Protein AF-A0A947G8L1-F1 (afdb_monomer_lite)

Sequence (163 aa):
TAQVGQDGSIDALGDPPAVKPEGLGLRFDLTDAAMRAVDMDPYDSRKRALLDATRGQRLGMAASARSRRLRQSLAVARRNLARLWASRKLSARRRRELIFQLWDECAESGSTEVLATSRSVRATIESFVRRRLPQDSPLGYTPDELDRLNRGRSSEARFSPYR

Foldseek 3Di:
DWDQDPVRDTDPCPPDPPPDDPDDPPPPPPVCVVCVVVPHHPCVVVVVVVCVVCVVVVVVVVVVVLVVVLVVLLVVLVVVLVVLVPDPPDDLVRSVLVLLVQLLPQDPDDDPSSNVSNVVSNLSSLVVLCVPANCPDPSHQDPVNQVVSQVVGPDPDRDDSHD

Radius of gyration: 27.77 Å; chains: 1; bounding box: 49×37×77 Å

Secondary structure (DSSP, 8-state):
---B-TTS-BTT---PPP---SS-S--S-HHHHHHHHTT--TTHHHHHHHHHHTHHHHHHHHHHHHHHHHHHHHHHHHHHHHHHHH-TTS-HHHHHHHHHHHHHTS--SS-HHHHHHHHHHHHHHHHHHHHHS-TTSTTSPPHHHHHHHHHT-SSSS---TT-

Structure (mmCIF, N/CA/C/O backbone):
data_AF-A0A947G8L1-F1
#
_entry.id   AF-A0A947G8L1-F1
#
loop_
_atom_site.group_PDB
_atom_site.id
_atom_site.type_symbol
_atom_site.label_atom_id
_atom_site.label_alt_id
_atom_site.label_comp_id
_atom_site.label_asym_id
_atom_site.label_entity_id
_atom_site.label_seq_id
_atom_site.pdbx_PDB_ins_code
_atom_site.Cartn_x
_atom_site.Cartn_y
_atom_site.Cartn_z
_atom_site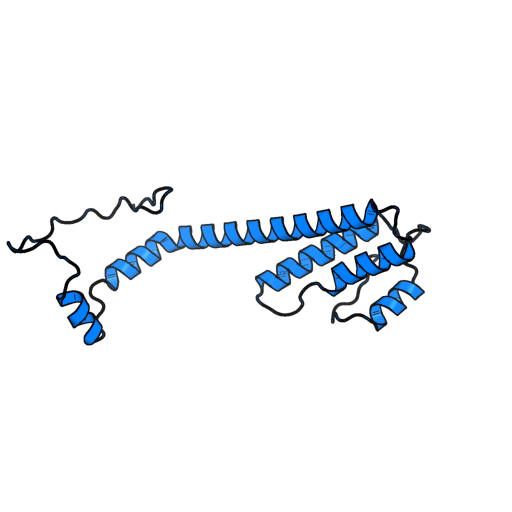.occupancy
_atom_site.B_iso_or_equiv
_atom_site.auth_seq_id
_atom_site.auth_comp_id
_atom_site.auth_asym_id
_atom_site.auth_atom_id
_atom_site.pdbx_PDB_model_num
ATOM 1 N N . THR A 1 1 ? 32.591 7.516 -26.162 1.00 47.00 1 THR A N 1
ATOM 2 C CA . THR A 1 1 ? 31.588 7.168 -25.128 1.00 47.00 1 THR A CA 1
ATOM 3 C C . THR A 1 1 ? 30.481 8.196 -25.208 1.00 47.00 1 THR A C 1
ATOM 5 O O . THR A 1 1 ? 30.784 9.3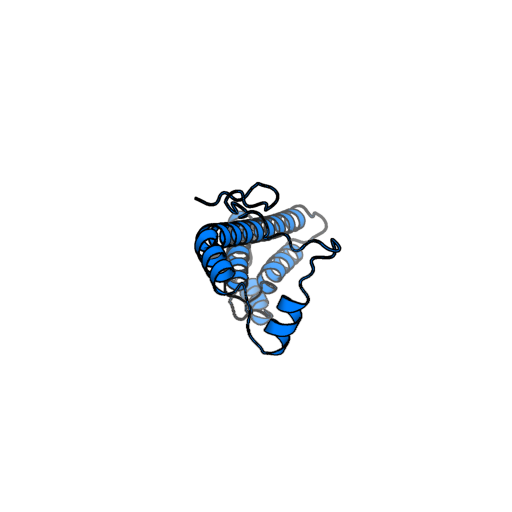71 -25.076 1.00 47.00 1 THR A O 1
ATOM 8 N N . ALA A 1 2 ? 29.243 7.800 -25.517 1.00 49.91 2 ALA A N 1
ATOM 9 C CA . ALA A 1 2 ? 28.127 8.738 -25.651 1.00 49.91 2 ALA A CA 1
ATOM 10 C C . ALA A 1 2 ? 27.628 9.196 -24.278 1.00 49.91 2 ALA A C 1
ATOM 12 O O . ALA A 1 2 ? 27.231 8.360 -23.467 1.00 49.91 2 ALA A O 1
ATOM 13 N N . GLN A 1 3 ? 27.682 10.501 -24.012 1.00 49.53 3 GLN A N 1
ATOM 14 C CA . GLN A 1 3 ? 27.074 11.110 -22.831 1.00 49.53 3 GLN A CA 1
ATOM 15 C C . GLN A 1 3 ? 25.710 11.674 -23.216 1.00 49.53 3 GLN A C 1
ATOM 17 O O . GLN A 1 3 ? 25.561 12.221 -24.306 1.00 49.53 3 GLN A O 1
ATOM 22 N N . VAL A 1 4 ? 24.719 11.473 -22.346 1.00 60.03 4 VAL A N 1
ATOM 23 C CA . VAL A 1 4 ? 23.370 12.019 -22.516 1.00 60.03 4 VAL A CA 1
ATOM 24 C C . VAL A 1 4 ? 23.227 13.186 -21.544 1.00 60.03 4 VAL A C 1
ATOM 26 O O . VAL A 1 4 ? 23.353 12.982 -20.333 1.00 60.03 4 VAL A O 1
ATOM 29 N N . GLY A 1 5 ? 23.002 14.385 -22.073 1.00 60.41 5 GLY A N 1
ATOM 30 C CA . GLY A 1 5 ? 22.759 15.610 -21.327 1.00 60.41 5 GLY A CA 1
ATOM 31 C C . GLY A 1 5 ? 21.485 15.534 -20.486 1.00 60.41 5 GLY A C 1
ATOM 32 O O . GLY A 1 5 ? 20.610 14.687 -20.680 1.00 60.41 5 GLY A O 1
ATOM 33 N N . GLN A 1 6 ? 21.373 16.435 -19.513 1.00 45.62 6 GLN A N 1
ATOM 34 C CA . GLN A 1 6 ? 20.259 16.473 -18.556 1.00 45.62 6 GLN A CA 1
ATOM 35 C C . GLN A 1 6 ? 18.894 16.764 -19.219 1.00 45.62 6 GLN A C 1
ATOM 37 O O . GLN A 1 6 ? 17.848 16.472 -18.640 1.00 45.62 6 GLN A O 1
ATOM 42 N N . ASP A 1 7 ? 18.925 17.310 -20.434 1.00 48.78 7 ASP A N 1
ATOM 43 C CA . ASP A 1 7 ? 17.810 17.632 -21.327 1.00 48.78 7 ASP A CA 1
ATOM 44 C C . ASP A 1 7 ? 17.506 16.529 -22.363 1.00 48.78 7 ASP A C 1
ATOM 46 O O . ASP A 1 7 ? 16.541 16.638 -23.118 1.00 48.78 7 ASP A O 1
ATOM 50 N N . GLY A 1 8 ? 18.298 15.452 -22.388 1.00 49.47 8 GLY A N 1
ATOM 51 C CA . GLY A 1 8 ? 18.172 14.353 -23.346 1.00 49.47 8 GLY A CA 1
ATOM 52 C C . GLY A 1 8 ? 19.006 14.497 -24.624 1.00 49.47 8 GLY A C 1
ATOM 53 O O . GLY A 1 8 ? 18.900 13.629 -25.491 1.00 49.47 8 GLY A O 1
ATOM 54 N N . SER A 1 9 ? 19.840 15.535 -24.751 1.00 48.12 9 SER A N 1
ATOM 55 C CA . SER A 1 9 ? 20.829 15.661 -25.837 1.00 48.12 9 SER A CA 1
ATOM 56 C C . SER A 1 9 ? 21.919 14.577 -25.738 1.00 48.12 9 SER A C 1
ATOM 58 O O . SER A 1 9 ? 22.158 14.055 -24.655 1.00 48.12 9 SER A O 1
ATOM 60 N N . ILE A 1 10 ? 22.556 14.168 -26.847 1.00 55.06 10 ILE A N 1
ATOM 61 C CA . ILE A 1 10 ? 23.601 13.119 -26.844 1.00 55.06 10 ILE A CA 1
ATOM 62 C C . ILE A 1 10 ? 24.856 13.608 -27.579 1.00 55.06 10 ILE A C 1
ATOM 64 O O . ILE A 1 10 ? 24.837 13.749 -28.799 1.00 55.06 10 ILE A O 1
ATOM 68 N N . ASP A 1 11 ? 25.967 13.772 -26.856 1.00 51.12 11 ASP A N 1
ATOM 69 C CA . ASP A 1 11 ? 27.182 14.464 -27.338 1.00 51.12 11 ASP A CA 1
ATOM 70 C C . ASP A 1 11 ? 28.094 13.638 -28.270 1.00 51.12 11 ASP A C 1
ATOM 72 O O . ASP A 1 11 ? 29.104 14.135 -28.760 1.00 51.12 11 ASP A O 1
ATOM 76 N N . ALA A 1 12 ? 27.787 12.361 -28.532 1.00 50.47 12 ALA A N 1
ATOM 77 C CA . ALA A 1 12 ? 28.643 11.491 -29.359 1.00 50.47 12 ALA A CA 1
ATOM 78 C C . ALA A 1 12 ? 28.163 11.282 -30.799 1.00 50.47 12 ALA A C 1
ATOM 80 O O . ALA A 1 12 ? 28.734 10.454 -31.514 1.00 50.47 12 ALA A O 1
ATOM 81 N N . LEU A 1 13 ? 27.154 12.024 -31.251 1.00 49.72 13 LEU A N 1
ATOM 82 C CA . LEU A 1 13 ? 26.897 12.162 -32.681 1.00 49.72 13 LEU A CA 1
ATOM 83 C C . LEU A 1 13 ? 27.885 13.196 -33.224 1.00 49.72 13 LEU A C 1
ATOM 85 O O . LEU A 1 13 ? 27.550 14.355 -33.432 1.00 49.72 13 LEU A O 1
ATOM 89 N N . GLY A 1 14 ? 29.136 12.770 -33.412 1.00 44.91 14 GLY A N 1
ATOM 90 C CA . GLY A 1 14 ? 30.033 13.452 -34.333 1.00 44.91 14 GLY A CA 1
ATOM 91 C C . GLY A 1 14 ? 29.396 13.358 -35.711 1.00 44.91 14 GLY A C 1
ATOM 92 O O . GLY A 1 14 ? 29.556 12.344 -36.385 1.00 44.91 14 GLY A O 1
ATOM 93 N N . ASP A 1 15 ? 28.599 14.364 -36.061 1.00 47.69 15 ASP A N 1
ATOM 94 C CA . ASP A 1 15 ? 27.961 14.484 -37.362 1.00 47.69 15 ASP A CA 1
ATOM 95 C C . ASP A 1 15 ? 29.085 14.529 -38.406 1.00 47.69 15 ASP A C 1
ATOM 97 O O . ASP A 1 15 ? 29.856 15.496 -38.429 1.00 47.69 15 ASP A O 1
ATOM 101 N N . PRO A 1 16 ? 29.256 13.507 -39.267 1.00 48.78 16 PRO A N 1
ATOM 102 C CA . PRO A 1 16 ? 30.054 13.723 -40.458 1.00 48.78 16 PRO A CA 1
ATOM 103 C C . PRO A 1 16 ? 29.392 14.870 -41.233 1.00 48.78 16 PRO A C 1
ATOM 105 O O . PRO A 1 16 ? 28.157 14.930 -41.281 1.00 48.78 16 PRO A O 1
ATOM 108 N N . PRO A 1 17 ? 30.171 15.797 -41.825 1.00 40.31 17 PRO A N 1
ATOM 109 C CA . PRO A 1 17 ? 29.590 16.895 -42.573 1.00 40.31 17 PRO A CA 1
ATOM 110 C C . PRO A 1 17 ? 28.646 16.301 -43.609 1.00 40.31 17 PRO A C 1
ATOM 112 O O . PRO A 1 17 ? 29.028 15.424 -44.386 1.00 40.31 17 PRO A O 1
ATOM 115 N N . ALA A 1 18 ? 27.396 16.753 -43.572 1.00 43.44 18 ALA A N 1
ATOM 116 C CA . ALA A 1 18 ? 26.421 16.414 -44.584 1.00 43.44 18 ALA A CA 1
ATOM 117 C C . ALA A 1 18 ? 27.072 16.604 -45.956 1.00 43.44 18 ALA A C 1
ATOM 119 O O . ALA A 1 18 ? 27.523 17.710 -46.260 1.00 43.44 18 ALA A O 1
ATOM 120 N N . VAL A 1 19 ? 27.136 15.545 -46.770 1.00 47.12 19 VAL A N 1
ATOM 121 C CA . VAL A 1 19 ? 27.403 15.707 -48.200 1.00 47.12 19 VAL A CA 1
ATOM 122 C C . VAL A 1 19 ? 26.355 16.706 -48.675 1.00 47.12 19 VAL A C 1
ATOM 124 O O . VAL A 1 19 ? 25.160 16.454 -48.522 1.00 47.12 19 VAL A O 1
ATOM 127 N N . LYS A 1 20 ? 26.805 17.893 -49.089 1.00 40.09 20 LYS A N 1
ATOM 128 C CA . LYS A 1 20 ? 25.944 19.001 -49.499 1.00 40.09 20 LYS A CA 1
ATOM 129 C C . LYS A 1 20 ? 25.682 18.851 -50.998 1.00 40.09 20 LYS A C 1
ATOM 131 O O . LYS A 1 20 ? 26.545 19.261 -51.771 1.00 40.09 20 LYS A O 1
ATOM 136 N N . PRO A 1 21 ? 24.550 18.288 -51.452 1.00 42.34 21 PRO A N 1
ATOM 137 C CA . PRO A 1 21 ? 24.055 18.660 -52.760 1.00 42.34 21 PRO A CA 1
ATOM 138 C C . PRO A 1 21 ? 23.548 20.100 -52.643 1.00 42.34 21 PRO A C 1
ATOM 140 O O . PRO A 1 21 ? 22.791 20.445 -51.733 1.00 42.34 21 PRO A O 1
ATOM 143 N N . GLU A 1 22 ? 24.043 20.970 -53.510 1.00 40.88 22 GLU A N 1
ATOM 144 C CA . GLU A 1 22 ? 23.588 22.350 -53.593 1.00 40.88 22 GLU A CA 1
ATOM 145 C C . GLU A 1 22 ? 22.101 22.372 -53.979 1.00 40.88 22 GLU A C 1
ATOM 147 O O . GLU A 1 22 ? 21.733 21.965 -55.077 1.00 40.88 22 GLU A O 1
ATOM 152 N N . GLY A 1 23 ? 21.233 22.823 -53.066 1.00 41.28 23 GLY A N 1
ATOM 153 C CA . GLY A 1 23 ? 19.819 23.069 -53.361 1.00 41.28 23 GLY A CA 1
ATOM 154 C C . GLY A 1 23 ? 18.860 22.778 -52.204 1.00 41.28 23 GLY A C 1
ATOM 155 O O . GLY A 1 23 ? 18.725 21.642 -51.773 1.00 41.28 23 GLY A O 1
ATOM 156 N N . LEU A 1 24 ? 18.164 23.830 -51.755 1.00 41.12 24 LEU A N 1
ATOM 157 C CA . LEU A 1 24 ? 16.977 23.860 -50.880 1.00 41.12 24 LEU A CA 1
ATOM 158 C C . LEU A 1 24 ? 17.042 23.113 -49.525 1.00 41.12 24 LEU A C 1
ATOM 160 O O . LEU A 1 24 ? 16.882 21.901 -49.410 1.00 41.12 24 LEU A O 1
ATOM 164 N N . GLY A 1 25 ? 17.153 23.898 -48.448 1.00 44.06 25 GLY A N 1
ATOM 165 C CA . GLY A 1 25 ? 17.135 23.461 -47.048 1.00 44.06 25 GLY A CA 1
ATOM 166 C C . GLY A 1 25 ? 15.767 23.016 -46.516 1.00 44.06 25 GLY A C 1
ATOM 167 O O . GLY A 1 25 ? 15.236 23.638 -45.603 1.00 44.06 25 GLY A O 1
ATOM 168 N N . LEU A 1 26 ? 15.230 21.909 -47.034 1.00 46.25 26 LEU A N 1
ATOM 169 C CA . LEU A 1 26 ? 14.076 21.192 -46.473 1.00 46.25 26 LEU A CA 1
ATOM 170 C C . LEU A 1 26 ? 14.412 19.693 -46.346 1.00 46.25 26 LEU A C 1
ATOM 172 O O . LEU A 1 26 ? 13.864 18.848 -47.043 1.00 46.25 26 LEU A O 1
ATOM 176 N N . ARG A 1 27 ? 15.369 19.350 -45.473 1.00 48.78 27 ARG A N 1
ATOM 177 C CA . ARG A 1 27 ? 15.846 17.968 -45.253 1.00 48.78 27 ARG A CA 1
ATOM 178 C C . ARG A 1 27 ? 14.958 17.196 -44.266 1.00 48.78 27 ARG A C 1
ATOM 180 O O . ARG A 1 27 ? 15.408 16.814 -43.193 1.00 48.78 27 ARG A O 1
ATOM 187 N N . PHE A 1 28 ? 13.705 16.947 -44.632 1.00 48.09 28 PHE A N 1
ATOM 188 C CA . PHE A 1 28 ? 13.073 15.676 -44.271 1.00 48.09 28 PHE A CA 1
ATOM 189 C C . PHE A 1 28 ? 13.192 14.811 -45.525 1.00 48.09 28 PHE A C 1
ATOM 191 O O . PHE A 1 28 ? 12.509 15.057 -46.513 1.00 48.09 28 PHE A O 1
ATOM 198 N N . ASP A 1 29 ? 14.176 13.912 -45.530 1.00 59.59 29 ASP A N 1
ATOM 199 C CA . ASP A 1 29 ? 14.698 13.267 -46.736 1.00 59.59 29 ASP A CA 1
ATOM 200 C C . ASP A 1 29 ? 13.597 12.461 -47.454 1.00 59.59 29 ASP A C 1
ATOM 202 O O . ASP A 1 29 ? 13.098 11.460 -46.936 1.00 59.59 29 ASP A O 1
ATOM 206 N N . LEU A 1 30 ? 13.196 12.891 -48.655 1.00 55.38 30 LEU A N 1
ATOM 207 C CA . LEU A 1 30 ? 12.260 12.155 -49.521 1.00 55.38 30 LEU A CA 1
ATOM 208 C C . LEU A 1 30 ? 12.762 10.724 -49.789 1.00 55.38 30 LEU A C 1
ATOM 210 O O . LEU A 1 30 ? 11.966 9.800 -49.953 1.00 55.38 30 LEU A O 1
ATOM 214 N N . THR A 1 31 ? 14.082 10.537 -49.747 1.00 59.12 31 THR A N 1
ATOM 215 C CA . THR A 1 31 ? 14.769 9.246 -49.820 1.00 59.12 31 THR A CA 1
ATOM 216 C C . THR A 1 31 ? 14.414 8.339 -48.637 1.00 59.12 31 THR A C 1
ATOM 218 O O . THR A 1 31 ? 14.129 7.160 -48.831 1.00 59.12 31 THR A O 1
ATOM 221 N N . ASP A 1 32 ? 14.353 8.878 -47.415 1.00 60.72 32 ASP A N 1
ATOM 222 C CA . ASP A 1 32 ? 13.970 8.118 -46.216 1.00 60.72 32 ASP A CA 1
ATOM 223 C C . ASP A 1 32 ? 12.501 7.697 -46.265 1.00 60.72 32 ASP A C 1
ATOM 225 O O . ASP A 1 32 ? 12.145 6.604 -45.823 1.00 60.72 32 ASP A O 1
ATOM 229 N N . ALA A 1 33 ? 11.634 8.561 -46.799 1.00 61.06 33 ALA A N 1
ATOM 230 C CA . ALA A 1 33 ? 10.230 8.233 -47.017 1.00 61.06 33 ALA A CA 1
ATOM 231 C C . ALA A 1 33 ? 10.071 7.115 -48.063 1.00 61.06 33 ALA A C 1
ATOM 233 O O . ALA A 1 33 ? 9.300 6.184 -47.839 1.00 61.06 33 ALA A O 1
ATOM 234 N N . ALA A 1 34 ? 10.842 7.162 -49.154 1.00 63.59 34 ALA A N 1
ATOM 235 C CA . ALA A 1 34 ? 10.851 6.127 -50.185 1.00 63.59 34 ALA A CA 1
ATOM 236 C C . ALA A 1 34 ? 11.400 4.784 -49.672 1.00 63.59 34 ALA A C 1
ATOM 238 O O . ALA A 1 34 ? 10.796 3.749 -49.934 1.00 63.59 34 ALA A O 1
ATOM 239 N N . MET A 1 35 ? 12.488 4.788 -48.892 1.00 67.75 35 MET A N 1
ATOM 240 C CA . MET A 1 35 ? 13.056 3.570 -48.294 1.00 67.75 35 MET A CA 1
ATOM 241 C C . MET A 1 35 ? 12.099 2.926 -47.283 1.00 67.75 35 MET A C 1
ATOM 243 O O . MET A 1 35 ? 11.876 1.718 -47.344 1.00 67.75 35 MET A O 1
ATOM 247 N N . ARG A 1 36 ? 11.439 3.719 -46.424 1.00 66.44 36 ARG A N 1
ATOM 248 C CA . ARG A 1 36 ? 10.412 3.190 -45.507 1.00 66.44 36 ARG A CA 1
ATOM 249 C C . ARG A 1 36 ? 9.178 2.660 -46.237 1.00 66.44 36 ARG A C 1
ATOM 251 O O . ARG A 1 36 ? 8.576 1.703 -45.766 1.00 66.44 36 ARG A O 1
ATOM 258 N N . ALA A 1 37 ? 8.805 3.247 -47.376 1.00 70.50 37 ALA A N 1
ATOM 259 C CA . ALA A 1 37 ? 7.690 2.765 -48.195 1.00 70.50 37 ALA A CA 1
ATOM 260 C C . ALA A 1 37 ? 7.953 1.384 -48.828 1.00 70.50 37 ALA A C 1
ATOM 262 O O . ALA A 1 37 ? 7.002 0.696 -49.192 1.00 70.50 37 ALA A O 1
ATOM 263 N N . VAL A 1 38 ? 9.220 0.964 -48.914 1.00 76.25 38 VAL A N 1
ATOM 264 C CA . VAL A 1 38 ? 9.644 -0.389 -49.320 1.00 76.25 38 VAL A CA 1
ATOM 265 C C . VAL A 1 38 ? 10.205 -1.209 -48.145 1.00 76.25 38 VAL A C 1
ATOM 267 O O . VAL A 1 38 ? 10.983 -2.136 -48.351 1.00 76.25 38 VAL A O 1
ATOM 270 N N . ASP A 1 39 ? 9.806 -0.860 -46.916 1.00 67.50 39 ASP A N 1
ATOM 271 C CA . ASP A 1 39 ? 10.134 -1.540 -45.649 1.00 67.50 39 ASP A CA 1
ATOM 272 C C . ASP A 1 39 ? 11.638 -1.617 -45.300 1.00 67.50 39 ASP A C 1
ATOM 274 O O . ASP A 1 39 ? 12.092 -2.487 -44.559 1.00 67.50 39 ASP A O 1
ATOM 278 N N . MET A 1 40 ? 12.439 -0.675 -45.808 1.00 65.62 40 MET A N 1
ATOM 279 C CA . MET A 1 40 ? 13.851 -0.510 -45.452 1.00 65.62 40 MET A CA 1
ATOM 280 C C . MET A 1 40 ? 14.029 0.698 -44.519 1.00 65.62 40 MET A C 1
ATOM 282 O O . MET A 1 40 ? 13.776 1.837 -44.911 1.00 65.62 40 MET A O 1
ATOM 286 N N . ASP A 1 41 ? 14.483 0.475 -43.276 1.00 70.69 41 ASP A N 1
ATOM 287 C CA . ASP A 1 41 ? 14.876 1.560 -42.359 1.00 70.69 41 ASP A CA 1
ATOM 288 C C . ASP A 1 41 ? 16.370 1.908 -42.558 1.00 70.69 41 ASP A C 1
ATOM 290 O O . ASP A 1 41 ? 17.248 1.143 -42.145 1.00 70.69 41 ASP A O 1
ATOM 294 N N . PRO A 1 42 ? 16.699 3.065 -43.164 1.00 63.94 42 PRO A N 1
ATOM 295 C CA . PRO A 1 42 ? 18.081 3.455 -43.454 1.00 63.94 42 PRO A CA 1
ATOM 296 C C . PRO A 1 42 ? 18.942 3.703 -42.205 1.00 63.94 42 PRO A C 1
ATOM 298 O O . PRO A 1 42 ? 20.171 3.716 -42.298 1.00 63.94 42 PRO A O 1
ATOM 301 N N . TYR A 1 43 ? 18.336 3.875 -41.023 1.00 71.56 43 TYR A N 1
ATOM 302 C CA . TYR A 1 43 ? 19.054 4.129 -39.767 1.00 71.56 43 TYR A CA 1
ATOM 303 C C . TYR A 1 43 ? 19.041 2.947 -38.804 1.00 71.56 43 TYR A C 1
ATOM 305 O O . TYR A 1 43 ? 19.485 3.086 -37.662 1.00 71.56 43 TYR A O 1
ATOM 313 N N . ASP A 1 44 ? 18.557 1.787 -39.236 1.00 73.56 44 ASP A N 1
ATOM 314 C CA . ASP A 1 44 ? 18.284 0.645 -38.367 1.00 73.56 44 ASP A CA 1
ATOM 315 C C . ASP A 1 44 ? 19.518 0.211 -37.548 1.00 73.56 44 ASP A C 1
ATOM 317 O O . ASP A 1 44 ? 19.451 0.025 -36.332 1.00 73.56 44 ASP A O 1
ATOM 321 N N . SER A 1 45 ? 20.701 0.169 -38.171 1.00 76.06 45 SER A N 1
ATOM 322 C CA . SER A 1 45 ? 21.963 -0.166 -37.490 1.00 76.06 45 SER A CA 1
ATOM 323 C C . SER A 1 45 ? 22.387 0.881 -36.451 1.00 76.06 45 SER A C 1
ATOM 325 O O . SER A 1 45 ? 22.743 0.529 -35.325 1.00 76.06 45 SER A O 1
ATOM 327 N N . ARG A 1 46 ? 22.300 2.175 -36.788 1.00 76.00 46 ARG A N 1
ATOM 328 C CA . ARG A 1 46 ? 22.644 3.286 -35.881 1.00 76.00 46 ARG A CA 1
ATOM 329 C C . ARG A 1 46 ? 21.667 3.373 -34.712 1.00 76.00 46 ARG A C 1
ATOM 331 O O . ARG A 1 46 ? 22.083 3.572 -33.573 1.00 76.00 46 ARG A O 1
ATOM 338 N N . LYS A 1 47 ? 20.377 3.164 -34.976 1.00 80.25 47 LYS A N 1
ATOM 339 C CA . LYS A 1 47 ? 19.319 3.130 -33.964 1.00 80.25 47 LYS A CA 1
ATOM 340 C C . LYS A 1 47 ? 19.510 1.958 -33.005 1.00 80.25 47 LYS A C 1
ATOM 342 O O . LYS A 1 47 ? 19.424 2.161 -31.797 1.00 80.25 47 LYS A O 1
ATOM 347 N N . ARG A 1 48 ? 19.828 0.760 -33.509 1.00 79.88 48 ARG A N 1
ATOM 348 C CA . ARG A 1 48 ? 20.172 -0.397 -32.663 1.00 79.88 48 ARG A CA 1
ATOM 349 C C . ARG A 1 48 ? 21.400 -0.123 -31.799 1.00 79.88 48 ARG A C 1
ATOM 351 O O . ARG A 1 48 ? 21.312 -0.275 -30.585 1.00 79.88 48 ARG A O 1
ATOM 358 N N . ALA A 1 49 ? 22.487 0.377 -32.389 1.00 83.62 49 ALA A N 1
ATOM 359 C CA . ALA A 1 49 ? 23.701 0.721 -31.647 1.00 83.62 49 ALA A CA 1
ATOM 360 C C . ALA A 1 49 ? 23.429 1.750 -30.535 1.00 83.62 49 ALA A C 1
ATOM 362 O O . ALA A 1 49 ? 23.913 1.600 -29.414 1.00 83.62 49 ALA A O 1
ATOM 363 N N . LEU A 1 50 ? 22.593 2.758 -30.807 1.00 84.44 50 LEU A N 1
ATOM 364 C CA . LEU A 1 50 ? 22.171 3.740 -29.809 1.00 84.44 50 LEU A CA 1
ATOM 365 C C . LEU A 1 50 ? 21.301 3.118 -28.706 1.00 84.44 50 LEU A C 1
ATOM 367 O O . LEU A 1 50 ? 21.486 3.417 -27.522 1.00 84.44 50 LEU A O 1
ATOM 371 N N . LEU A 1 51 ? 20.348 2.255 -29.067 1.00 86.75 51 LEU A N 1
ATOM 372 C CA . LEU A 1 51 ? 19.486 1.566 -28.107 1.00 86.75 51 LEU A CA 1
ATOM 373 C C . LEU A 1 51 ? 20.278 0.623 -27.201 1.00 86.75 51 LEU A C 1
ATOM 375 O O . LEU A 1 51 ? 19.954 0.544 -26.011 1.00 86.75 51 LEU A O 1
ATOM 379 N N . ASP A 1 52 ? 21.303 -0.041 -27.723 1.00 90.06 52 ASP A N 1
ATOM 380 C CA . ASP A 1 52 ? 22.204 -0.879 -26.937 1.00 90.06 52 ASP A CA 1
ATOM 381 C C . ASP A 1 52 ? 23.106 -0.031 -26.039 1.00 90.06 52 ASP A C 1
ATOM 383 O O . ASP A 1 52 ? 23.153 -0.266 -24.829 1.00 90.06 52 ASP A O 1
ATOM 387 N N . ALA A 1 53 ? 23.713 1.032 -26.576 1.00 90.81 53 ALA A N 1
ATOM 388 C CA . ALA A 1 53 ? 24.558 1.950 -25.810 1.00 90.81 53 ALA A CA 1
ATOM 389 C C . ALA A 1 53 ? 23.812 2.606 -24.633 1.00 90.81 53 ALA A C 1
ATOM 391 O O . ALA A 1 53 ? 24.369 2.771 -23.549 1.00 90.81 53 ALA A O 1
ATOM 392 N N . THR A 1 54 ? 22.528 2.936 -24.810 1.00 90.88 54 THR A N 1
ATOM 393 C CA . THR A 1 54 ? 21.703 3.586 -23.771 1.00 90.88 54 THR A CA 1
ATOM 394 C C . THR A 1 54 ? 20.881 2.598 -22.931 1.00 90.88 54 THR A C 1
ATOM 396 O O . THR A 1 54 ? 20.129 3.010 -22.043 1.00 90.88 54 THR A O 1
ATOM 399 N N . ARG A 1 55 ? 21.014 1.280 -23.155 1.00 88.75 55 ARG A N 1
ATOM 400 C CA . ARG A 1 55 ? 20.227 0.248 -22.455 1.00 88.75 55 ARG A CA 1
ATOM 401 C C . ARG A 1 55 ? 20.342 0.358 -20.936 1.00 88.75 55 ARG A C 1
ATOM 403 O O . ARG A 1 55 ? 19.323 0.348 -20.247 1.00 88.75 55 ARG A O 1
ATOM 410 N N . GLY A 1 56 ? 21.562 0.506 -20.417 1.00 90.94 56 GLY A N 1
ATOM 411 C CA . GLY A 1 56 ? 21.814 0.632 -18.978 1.00 90.94 56 GLY A CA 1
ATOM 412 C C . GLY A 1 56 ? 21.132 1.856 -18.360 1.00 90.94 56 GLY A C 1
ATOM 413 O O . GLY A 1 56 ? 20.465 1.741 -17.332 1.00 90.94 56 GLY A O 1
ATOM 414 N N . GLN A 1 57 ? 21.214 3.010 -19.030 1.00 89.44 57 GLN A N 1
ATOM 415 C CA . GLN A 1 57 ? 20.560 4.244 -18.584 1.00 89.44 57 GLN A CA 1
ATOM 416 C C . GLN A 1 57 ? 19.036 4.085 -18.542 1.00 89.44 57 GLN A C 1
ATOM 418 O O . GLN A 1 57 ? 18.418 4.395 -17.524 1.00 89.44 57 GLN A O 1
ATOM 423 N N . ARG A 1 58 ? 18.424 3.520 -19.594 1.00 92.31 58 ARG A N 1
ATOM 424 C CA . ARG A 1 58 ? 16.969 3.281 -19.628 1.00 92.31 58 ARG A CA 1
ATOM 425 C C . ARG A 1 58 ? 16.512 2.334 -18.519 1.00 92.31 58 ARG A C 1
ATOM 427 O O . ARG A 1 58 ? 15.494 2.594 -17.877 1.00 92.31 58 ARG A O 1
ATOM 434 N N . LEU A 1 59 ? 17.270 1.268 -18.253 1.00 92.69 59 LEU A N 1
ATOM 435 C CA . LEU A 1 59 ? 16.986 0.354 -17.142 1.00 92.69 59 LEU A CA 1
ATOM 436 C C . LEU A 1 59 ? 17.079 1.071 -15.785 1.00 92.69 59 LEU A C 1
ATOM 438 O O . LEU A 1 59 ? 16.187 0.915 -14.948 1.00 92.69 59 LEU A O 1
ATOM 442 N N . GLY A 1 60 ? 18.096 1.915 -15.589 1.00 91.81 60 GLY A N 1
ATOM 443 C CA . GLY A 1 60 ? 18.247 2.738 -14.386 1.00 91.81 60 GLY A CA 1
ATOM 444 C C . GLY A 1 60 ? 17.103 3.742 -14.191 1.00 91.81 60 GLY A C 1
ATOM 445 O O . GLY A 1 60 ? 16.560 3.871 -13.087 1.00 91.81 60 GLY A O 1
ATOM 446 N N . MET A 1 61 ? 16.668 4.407 -15.265 1.00 92.62 61 MET A N 1
ATOM 447 C CA . MET A 1 61 ? 15.515 5.314 -15.250 1.00 92.62 61 MET A CA 1
ATOM 448 C C . MET A 1 61 ? 14.221 4.570 -14.904 1.00 92.62 61 MET A C 1
ATOM 450 O O . MET A 1 61 ? 13.461 5.026 -14.045 1.00 92.62 61 MET A O 1
ATOM 454 N N . ALA A 1 62 ? 13.987 3.401 -15.507 1.00 89.25 62 ALA A N 1
ATOM 455 C CA . ALA A 1 62 ? 12.816 2.574 -15.228 1.00 89.25 62 ALA A CA 1
ATOM 456 C C . ALA A 1 62 ? 12.779 2.108 -13.763 1.00 89.25 62 ALA A C 1
ATOM 458 O O . ALA A 1 62 ? 11.743 2.229 -13.099 1.00 89.25 62 ALA A O 1
ATOM 459 N N . ALA A 1 63 ? 13.914 1.645 -13.226 1.00 90.06 63 ALA A N 1
ATOM 460 C CA . ALA A 1 63 ? 14.043 1.252 -11.824 1.00 90.06 63 ALA A CA 1
ATOM 461 C C . ALA A 1 63 ? 13.783 2.433 -10.872 1.00 90.06 63 ALA A C 1
ATOM 463 O O . ALA A 1 63 ? 13.016 2.312 -9.911 1.00 90.06 63 ALA A O 1
ATOM 464 N N . SER A 1 64 ? 14.347 3.604 -11.175 1.00 92.00 64 SER A N 1
ATOM 465 C CA . SER A 1 64 ? 14.157 4.828 -10.390 1.00 92.00 64 SER A CA 1
ATOM 466 C C . SER A 1 64 ? 12.701 5.293 -10.392 1.00 92.00 64 SER A C 1
ATOM 468 O O . SER A 1 64 ? 12.146 5.623 -9.340 1.00 92.00 64 SER A O 1
ATOM 470 N N . ALA A 1 65 ? 12.049 5.272 -11.557 1.00 90.56 65 ALA A N 1
ATOM 471 C CA . ALA A 1 65 ? 10.637 5.609 -11.694 1.00 90.56 65 ALA A CA 1
ATOM 472 C C . ALA A 1 65 ? 9.745 4.626 -10.920 1.00 90.56 65 ALA A C 1
ATOM 474 O O . ALA A 1 65 ? 8.836 5.055 -10.206 1.00 90.56 65 ALA A O 1
ATOM 475 N N . ARG A 1 66 ? 10.039 3.319 -10.986 1.00 87.75 66 ARG A N 1
ATOM 476 C CA . ARG A 1 66 ? 9.343 2.283 -10.202 1.00 87.75 66 ARG A CA 1
ATOM 477 C C . ARG A 1 66 ? 9.477 2.542 -8.700 1.00 87.75 66 ARG A C 1
ATOM 479 O O . ARG A 1 66 ? 8.476 2.572 -7.991 1.00 87.75 66 ARG A O 1
ATOM 486 N N . SER A 1 67 ? 10.696 2.802 -8.231 1.00 90.31 67 SER A N 1
ATOM 487 C CA . SER A 1 67 ? 10.983 3.109 -6.826 1.00 90.31 67 SER A CA 1
ATOM 488 C C . SER A 1 67 ? 10.237 4.362 -6.343 1.00 90.31 67 SER A C 1
ATOM 490 O O . SER A 1 67 ? 9.672 4.382 -5.248 1.00 90.31 67 SER A O 1
ATOM 492 N N . ARG A 1 68 ? 10.166 5.404 -7.184 1.00 94.25 68 ARG A N 1
ATOM 493 C CA . ARG A 1 68 ? 9.423 6.637 -6.889 1.00 94.25 68 ARG A CA 1
ATOM 494 C C . ARG A 1 68 ? 7.920 6.389 -6.770 1.00 94.25 68 ARG A C 1
ATOM 496 O O . ARG A 1 68 ? 7.329 6.856 -5.799 1.00 94.25 68 ARG A O 1
ATOM 503 N N . ARG A 1 69 ? 7.327 5.630 -7.700 1.00 91.94 69 ARG A N 1
ATOM 504 C CA . ARG A 1 69 ? 5.900 5.266 -7.656 1.00 91.94 69 ARG A CA 1
ATOM 505 C C . ARG A 1 69 ? 5.557 4.507 -6.376 1.00 91.94 69 ARG A C 1
ATOM 507 O O . ARG A 1 69 ? 4.640 4.910 -5.671 1.00 91.94 69 ARG A O 1
ATOM 514 N N . LEU A 1 70 ? 6.354 3.500 -6.009 1.00 92.81 70 LEU A N 1
ATOM 515 C CA . LEU A 1 70 ? 6.158 2.755 -4.761 1.00 92.81 70 LEU A CA 1
ATOM 516 C C . LEU A 1 70 ? 6.194 3.677 -3.530 1.00 92.81 70 LEU A C 1
ATOM 518 O O . LEU A 1 70 ? 5.297 3.623 -2.688 1.00 92.81 70 LEU A O 1
ATOM 522 N N . ARG A 1 71 ? 7.199 4.561 -3.431 1.00 94.00 71 ARG A N 1
ATOM 523 C CA . ARG A 1 71 ? 7.290 5.530 -2.324 1.00 94.00 71 ARG A CA 1
ATOM 524 C C . ARG A 1 71 ? 6.065 6.440 -2.247 1.00 94.00 71 ARG A C 1
ATOM 526 O O . ARG A 1 71 ? 5.568 6.682 -1.150 1.00 94.00 71 ARG A O 1
ATOM 533 N N . GLN A 1 72 ? 5.577 6.926 -3.387 1.00 95.00 72 GLN A N 1
ATOM 534 C CA . GLN A 1 72 ? 4.383 7.769 -3.449 1.00 95.00 72 GLN A CA 1
ATOM 535 C C . GLN A 1 72 ? 3.136 7.010 -2.979 1.00 95.00 72 GLN A C 1
ATOM 537 O O . GLN A 1 72 ? 2.418 7.517 -2.118 1.00 95.00 72 GLN A O 1
ATOM 542 N N . SER A 1 73 ? 2.918 5.780 -3.452 1.00 92.50 73 SER A N 1
ATOM 543 C CA . SER A 1 73 ? 1.792 4.941 -3.017 1.00 92.50 73 SER A CA 1
ATOM 544 C C . SER A 1 73 ? 1.816 4.684 -1.508 1.00 92.50 73 SER A C 1
ATOM 546 O O . SER A 1 73 ? 0.804 4.857 -0.827 1.00 92.50 73 SER A O 1
ATOM 548 N N . LEU A 1 74 ? 2.988 4.361 -0.949 1.00 94.19 74 LEU A N 1
ATOM 549 C CA . LEU A 1 74 ? 3.153 4.171 0.495 1.00 94.19 74 LEU A CA 1
ATOM 550 C C . LEU A 1 74 ? 2.906 5.462 1.287 1.00 94.19 74 LEU A C 1
ATOM 552 O O . LEU A 1 74 ? 2.290 5.423 2.354 1.00 94.19 74 LEU A O 1
ATOM 556 N N . ALA A 1 75 ? 3.358 6.612 0.781 1.00 94.88 75 ALA A N 1
ATOM 557 C CA . ALA A 1 75 ? 3.108 7.906 1.411 1.00 94.88 75 ALA A CA 1
ATOM 558 C C . ALA A 1 75 ? 1.608 8.247 1.434 1.00 94.88 75 ALA A C 1
ATOM 560 O O . ALA A 1 75 ? 1.094 8.689 2.464 1.00 94.88 75 ALA A O 1
ATOM 561 N N . VAL A 1 76 ? 0.889 7.983 0.338 1.00 94.81 76 VAL A N 1
ATOM 562 C CA . VAL A 1 76 ? -0.567 8.169 0.263 1.00 94.81 76 VAL A CA 1
ATOM 563 C C . VAL A 1 76 ? -1.286 7.268 1.266 1.00 94.81 76 VAL A C 1
ATOM 565 O O . VAL A 1 76 ? -2.102 7.771 2.039 1.00 94.81 76 VAL A O 1
ATOM 568 N N . ALA A 1 77 ? -0.942 5.977 1.324 1.00 93.88 77 ALA A N 1
ATOM 569 C CA . ALA A 1 77 ? -1.531 5.040 2.282 1.00 93.88 77 ALA A CA 1
ATOM 570 C C . ALA A 1 77 ? -1.316 5.500 3.734 1.00 93.88 77 ALA A C 1
ATOM 572 O O . ALA A 1 77 ? -2.266 5.595 4.512 1.00 93.88 77 ALA A O 1
ATOM 573 N N . ARG A 1 78 ? -0.084 5.891 4.089 1.00 95.56 78 ARG A N 1
ATOM 574 C CA . ARG A 1 78 ? 0.245 6.420 5.425 1.00 95.56 78 ARG A CA 1
ATOM 575 C C . ARG A 1 78 ? -0.540 7.686 5.758 1.00 95.56 78 ARG A C 1
ATOM 577 O O . ARG A 1 78 ? -1.059 7.803 6.865 1.00 95.56 78 ARG A O 1
ATOM 584 N N . ARG A 1 79 ? -0.675 8.613 4.804 1.00 96.44 79 ARG A N 1
ATOM 585 C CA . ARG A 1 79 ? -1.473 9.835 4.977 1.00 96.44 79 ARG A CA 1
ATOM 586 C C . ARG A 1 79 ? -2.954 9.518 5.184 1.00 96.44 79 ARG A C 1
ATOM 588 O O . ARG A 1 79 ? -3.600 10.162 6.006 1.00 96.44 79 ARG A O 1
ATOM 595 N N . ASN A 1 80 ? -3.505 8.547 4.458 1.00 95.25 80 ASN A N 1
ATOM 596 C CA . ASN A 1 80 ? -4.895 8.114 4.630 1.00 95.25 80 ASN A CA 1
ATOM 597 C C . ASN A 1 80 ? -5.118 7.528 6.028 1.00 95.25 80 ASN A C 1
ATOM 599 O O . ASN A 1 80 ? -6.022 7.973 6.731 1.00 95.25 80 ASN A O 1
ATOM 603 N N . LEU A 1 81 ? -4.241 6.625 6.472 1.00 96.56 81 LEU A N 1
ATOM 604 C CA . LEU A 1 81 ? -4.295 6.045 7.817 1.00 96.56 81 LEU A CA 1
ATOM 605 C C . LEU A 1 81 ? -4.183 7.112 8.914 1.00 96.56 81 LEU A C 1
ATOM 607 O O . LEU A 1 81 ? -4.972 7.112 9.85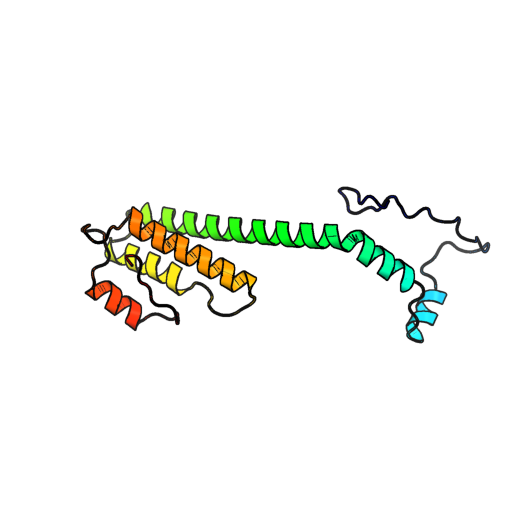7 1.00 96.56 81 LEU A O 1
ATOM 611 N N . ALA A 1 82 ? -3.252 8.061 8.773 1.00 95.12 82 ALA A N 1
ATOM 612 C CA . ALA A 1 82 ? -3.099 9.163 9.720 1.00 95.12 82 ALA A CA 1
ATOM 613 C C . ALA A 1 82 ? -4.367 10.031 9.804 1.00 95.12 82 ALA A C 1
ATOM 615 O O . ALA A 1 82 ? -4.800 10.378 10.902 1.00 95.12 82 ALA A O 1
ATOM 616 N N . ARG A 1 83 ? -5.004 10.328 8.662 1.00 95.69 83 ARG A N 1
ATOM 617 C CA . ARG A 1 83 ? -6.273 11.073 8.612 1.00 95.69 83 ARG A CA 1
ATOM 618 C C . ARG A 1 83 ? -7.419 10.317 9.285 1.00 95.69 83 ARG A C 1
ATOM 620 O O . ARG A 1 83 ? -8.144 10.910 10.080 1.00 95.69 83 ARG A O 1
ATOM 627 N N . LEU A 1 84 ? -7.565 9.017 9.013 1.00 95.44 84 LEU A N 1
ATOM 628 C CA . LEU A 1 84 ? -8.578 8.173 9.663 1.00 95.44 84 LEU A CA 1
ATOM 629 C C . LEU A 1 84 ? -8.375 8.113 11.182 1.00 95.44 84 LEU A C 1
ATOM 631 O O . LEU A 1 84 ? -9.339 8.172 11.948 1.00 95.44 84 LEU A O 1
ATOM 635 N N . TRP A 1 85 ? -7.119 8.035 11.621 1.00 94.44 85 TRP A N 1
ATOM 636 C CA . TRP A 1 85 ? -6.767 7.989 13.035 1.00 94.44 85 TRP A CA 1
ATOM 637 C C . TRP A 1 85 ? -7.045 9.301 13.766 1.00 94.44 85 TRP A C 1
ATOM 639 O O . TRP A 1 85 ? -7.659 9.290 14.828 1.00 94.44 85 TRP A O 1
ATOM 649 N N . ALA A 1 86 ? -6.652 10.431 13.178 1.00 94.56 86 ALA A N 1
ATOM 650 C CA . ALA A 1 86 ? -6.857 11.753 13.768 1.00 94.56 86 ALA A CA 1
ATOM 651 C C . ALA A 1 86 ? -8.330 12.209 13.756 1.00 94.56 86 ALA A C 1
ATOM 653 O O . ALA A 1 86 ? -8.697 13.153 14.458 1.00 94.56 86 ALA A O 1
ATOM 654 N N . SER A 1 87 ? -9.191 11.564 12.963 1.00 93.88 87 SER A N 1
ATOM 655 C CA . SER A 1 87 ? -10.598 11.943 12.861 1.00 93.88 87 SER A CA 1
ATOM 656 C C . SER A 1 87 ? -11.372 11.620 14.143 1.00 93.88 87 SER A C 1
ATOM 658 O O . SER A 1 87 ? -11.666 10.458 14.442 1.00 93.88 87 SER A O 1
ATOM 660 N N . ARG A 1 88 ? -11.770 12.676 14.865 1.00 91.62 88 ARG A N 1
ATOM 661 C CA . ARG A 1 88 ? -12.661 12.609 16.038 1.00 91.62 88 ARG A CA 1
ATOM 662 C C . ARG A 1 88 ? -14.129 12.347 15.686 1.00 91.62 88 ARG A C 1
ATOM 664 O O . ARG A 1 88 ? -14.903 11.994 16.561 1.00 91.62 88 ARG A O 1
ATOM 671 N N . LYS A 1 89 ? -14.508 12.493 14.411 1.00 94.31 89 LYS A N 1
ATOM 672 C CA . LYS A 1 89 ? -15.884 12.265 13.932 1.00 94.31 89 LYS A CA 1
ATOM 673 C C . LYS A 1 89 ? -16.226 10.779 13.768 1.00 94.31 89 LYS A C 1
ATOM 675 O O . LYS A 1 89 ? -17.387 10.439 13.580 1.00 94.31 89 LYS A O 1
ATOM 680 N N . LEU A 1 90 ? -15.223 9.898 13.783 1.00 94.00 90 LEU A N 1
ATOM 681 C CA . LEU A 1 90 ? -15.403 8.464 13.569 1.00 94.00 90 LEU A CA 1
ATOM 682 C C . LEU A 1 90 ? -15.466 7.719 14.902 1.00 94.00 90 LEU A C 1
ATOM 684 O O . LEU A 1 90 ? -14.572 7.859 15.741 1.00 94.00 90 LEU A O 1
ATOM 688 N N . SER A 1 91 ? -16.472 6.854 15.050 1.00 94.44 91 SER A N 1
ATOM 689 C CA . SER A 1 91 ? -16.471 5.840 16.105 1.00 94.44 91 SER A CA 1
ATOM 690 C C . SER A 1 91 ? -15.301 4.867 15.910 1.00 94.44 91 SER A C 1
ATOM 692 O O . SER A 1 91 ? -14.809 4.682 14.792 1.00 94.44 91 SER A O 1
ATOM 694 N N . ALA A 1 92 ? -14.853 4.217 16.989 1.00 92.75 92 ALA A N 1
ATOM 695 C CA . ALA A 1 92 ? -13.754 3.249 16.922 1.00 92.75 92 ALA A CA 1
ATOM 696 C C . ALA A 1 92 ? -14.044 2.118 15.918 1.00 92.75 92 ALA A C 1
ATOM 698 O O . ALA A 1 92 ? -13.200 1.818 15.075 1.00 92.75 92 ALA A O 1
ATOM 699 N N . ARG A 1 93 ? -15.274 1.581 15.937 1.00 94.12 93 ARG A N 1
ATOM 700 C CA . ARG A 1 93 ? -15.750 0.582 14.968 1.00 94.12 93 ARG A CA 1
ATOM 701 C C . ARG A 1 93 ? -15.657 1.095 13.532 1.00 94.12 93 ARG A C 1
ATOM 703 O O . ARG A 1 93 ? -15.051 0.445 12.689 1.00 94.12 93 ARG A O 1
ATOM 710 N N . ARG A 1 94 ? -16.199 2.286 13.247 1.00 95.75 94 ARG A N 1
ATOM 711 C CA . ARG A 1 94 ? -16.189 2.828 11.879 1.00 95.75 94 ARG A CA 1
ATOM 712 C C . ARG A 1 94 ? -14.770 3.086 11.377 1.00 95.75 94 ARG A C 1
ATOM 714 O O . ARG A 1 94 ? -14.481 2.889 10.202 1.00 95.75 94 ARG A O 1
ATOM 721 N N . ARG A 1 95 ? -13.871 3.514 12.265 1.00 96.50 95 ARG A N 1
ATOM 722 C CA . ARG A 1 95 ? -12.454 3.692 11.938 1.00 96.50 95 ARG A CA 1
ATOM 723 C C . ARG A 1 95 ? -11.804 2.369 11.529 1.00 96.50 95 ARG A C 1
ATOM 725 O O . ARG A 1 95 ? -11.085 2.351 10.536 1.00 96.50 95 ARG A O 1
ATOM 732 N N . ARG A 1 96 ? -12.064 1.287 12.265 1.00 96.56 96 ARG A N 1
ATOM 733 C CA . ARG A 1 96 ? -11.579 -0.059 11.931 1.00 96.56 96 ARG A CA 1
ATOM 734 C C . ARG A 1 96 ? -12.112 -0.548 10.588 1.00 96.56 96 ARG A C 1
ATOM 736 O O . ARG A 1 96 ? -11.325 -0.942 9.739 1.00 96.56 96 ARG A O 1
ATOM 743 N N . GLU A 1 97 ? -13.409 -0.404 10.336 1.00 96.62 97 GLU A N 1
ATOM 744 C CA . GLU A 1 97 ? -14.004 -0.752 9.036 1.00 96.62 97 GLU A CA 1
ATOM 745 C C . GLU A 1 97 ? -13.325 -0.032 7.864 1.00 96.62 97 GLU A C 1
ATOM 747 O O . GLU A 1 97 ? -13.008 -0.661 6.863 1.00 96.62 97 GLU A O 1
ATOM 752 N N . LEU A 1 98 ? -13.045 1.269 7.996 1.00 97.50 98 LEU A N 1
ATOM 753 C CA . LEU A 1 98 ? -12.375 2.041 6.943 1.00 97.50 98 LEU A CA 1
ATOM 754 C C . LEU A 1 98 ? -10.901 1.650 6.759 1.00 97.50 98 LEU A C 1
ATOM 756 O O . LEU A 1 98 ? -10.386 1.693 5.645 1.00 97.50 98 LEU A O 1
ATOM 760 N N . ILE A 1 99 ? -10.207 1.274 7.838 1.00 97.62 99 ILE A N 1
ATOM 761 C CA . ILE A 1 99 ? -8.837 0.747 7.749 1.00 97.62 99 ILE A CA 1
ATOM 762 C C . ILE A 1 99 ? -8.838 -0.602 7.024 1.00 97.62 99 ILE A C 1
ATOM 764 O O . ILE A 1 99 ? -7.990 -0.818 6.159 1.00 97.62 99 ILE A O 1
ATOM 768 N N . PHE A 1 100 ? -9.783 -1.484 7.357 1.00 98.06 100 PHE A N 1
ATOM 769 C CA . PHE A 1 100 ? -9.978 -2.751 6.657 1.00 98.06 100 PHE A CA 1
ATOM 770 C C . PHE A 1 100 ? -10.304 -2.526 5.178 1.00 98.06 100 PHE A C 1
ATOM 772 O O . PHE A 1 100 ? -9.654 -3.118 4.329 1.00 98.06 100 PHE A O 1
ATOM 779 N N . GLN A 1 101 ? -11.231 -1.621 4.862 1.00 97.56 101 GLN A N 1
ATOM 780 C CA . GLN A 1 101 ? -11.605 -1.311 3.483 1.00 97.56 101 GLN A CA 1
ATOM 781 C C . GLN A 1 101 ? -10.399 -0.837 2.657 1.00 97.56 101 GLN A C 1
ATOM 783 O O . GLN A 1 101 ? -10.188 -1.317 1.551 1.00 97.56 101 GLN A O 1
ATOM 788 N N . LEU A 1 102 ? -9.540 0.023 3.218 1.00 96.81 102 LEU A N 1
ATOM 789 C CA . LEU A 1 102 ? -8.307 0.453 2.545 1.00 96.81 102 LEU A CA 1
ATOM 790 C C . LEU A 1 102 ? -7.350 -0.720 2.250 1.00 96.81 102 LEU A C 1
ATOM 792 O O . LEU A 1 102 ? -6.598 -0.678 1.277 1.00 96.81 102 LEU A O 1
ATOM 796 N N . TRP A 1 103 ? -7.333 -1.741 3.109 1.00 98.06 103 TRP A N 1
ATOM 797 C CA . TRP A 1 103 ? -6.553 -2.960 2.895 1.00 98.06 103 TRP A CA 1
ATOM 798 C C . TRP A 1 103 ? -7.203 -3.873 1.843 1.00 98.06 103 TRP A C 1
ATOM 800 O O . TRP A 1 103 ? -6.490 -4.435 1.006 1.00 98.06 103 TRP A O 1
ATOM 810 N N . ASP A 1 104 ? -8.533 -3.980 1.869 1.00 98.06 104 ASP A N 1
ATOM 811 C CA . ASP A 1 104 ? -9.329 -4.840 0.989 1.00 98.06 104 ASP A CA 1
ATOM 812 C C . ASP A 1 104 ? -9.346 -4.324 -0.458 1.00 98.06 104 ASP A C 1
ATOM 814 O O . ASP A 1 104 ? -9.245 -5.093 -1.399 1.00 98.06 104 ASP A O 1
ATOM 818 N N . GLU A 1 105 ? -9.347 -3.006 -0.658 1.00 96.00 105 GLU A N 1
ATOM 819 C CA . GLU A 1 105 ? -9.321 -2.382 -1.990 1.00 96.00 105 GLU A CA 1
ATOM 820 C C . GLU A 1 105 ? 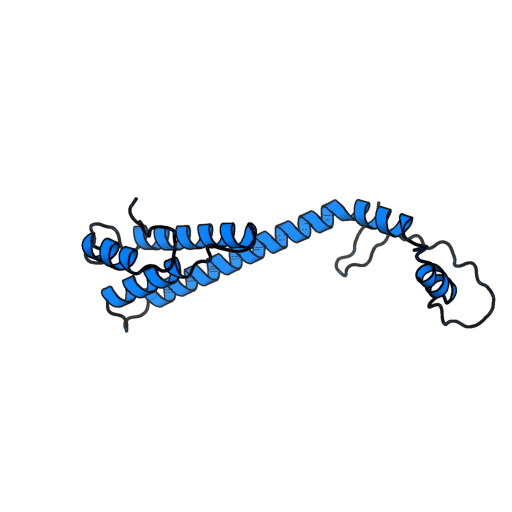-7.940 -2.438 -2.679 1.00 96.00 105 GLU A C 1
ATOM 822 O O . GLU A 1 105 ? -7.766 -1.942 -3.796 1.00 96.00 105 GLU A O 1
ATOM 827 N N . CYS A 1 106 ? -6.916 -3.007 -2.033 1.00 96.25 106 CYS A N 1
ATOM 828 C CA . CYS A 1 106 ? -5.604 -3.160 -2.659 1.00 96.25 106 CYS A CA 1
ATOM 829 C C . CYS A 1 106 ? -5.666 -4.158 -3.827 1.00 96.25 106 CYS A C 1
ATOM 831 O O . CYS A 1 106 ? -6.163 -5.267 -3.677 1.00 96.25 106 CYS A O 1
ATOM 833 N N . ALA A 1 107 ? -5.087 -3.790 -4.972 1.00 94.75 107 ALA A N 1
ATOM 834 C CA . ALA A 1 107 ? -5.185 -4.585 -6.195 1.00 94.75 107 ALA A CA 1
ATOM 835 C C . ALA A 1 107 ? -4.541 -5.980 -6.075 1.00 94.75 107 ALA A C 1
ATOM 837 O O . ALA A 1 107 ? -3.392 -6.098 -5.636 1.00 94.75 107 ALA A O 1
ATOM 838 N N . GLU A 1 108 ? -5.248 -7.000 -6.565 1.00 94.25 108 GLU A N 1
ATOM 839 C CA . GLU A 1 108 ? -4.799 -8.405 -6.632 1.00 94.25 108 GLU A CA 1
ATOM 840 C C . GLU A 1 108 ? -4.575 -8.914 -8.061 1.00 94.25 108 GLU A C 1
ATOM 842 O O . GLU A 1 108 ? -3.997 -9.978 -8.262 1.00 94.25 108 GLU A O 1
ATOM 847 N N . SER A 1 109 ? -4.930 -8.105 -9.058 1.00 94.81 109 SER A N 1
ATOM 848 C CA . SER A 1 109 ? -4.639 -8.333 -10.473 1.00 94.81 109 SER A CA 1
ATOM 849 C C . SER A 1 109 ? -3.866 -7.153 -11.065 1.00 94.81 109 SER A C 1
ATOM 851 O O . SER A 1 109 ? -3.984 -6.018 -10.598 1.00 94.81 109 SER A O 1
ATOM 853 N N . GLY A 1 110 ? -3.103 -7.398 -12.128 1.00 93.94 110 GLY A N 1
ATOM 854 C CA . GLY A 1 110 ? -2.358 -6.368 -12.853 1.00 93.94 110 GLY A CA 1
ATOM 855 C C . GLY A 1 110 ? -0.899 -6.752 -13.069 1.00 93.94 110 GLY A C 1
ATOM 856 O O . GLY A 1 110 ? -0.527 -7.918 -12.951 1.00 93.94 110 GLY A O 1
ATOM 857 N N . SER A 1 111 ? -0.060 -5.767 -13.397 1.00 93.62 111 SER A N 1
ATOM 858 C CA . SER A 1 111 ? 1.369 -6.019 -13.608 1.00 93.62 111 SER A CA 1
ATOM 859 C C . SER A 1 111 ? 2.057 -6.482 -12.318 1.00 93.62 111 SER A C 1
ATOM 861 O O . SER A 1 111 ? 1.607 -6.195 -11.204 1.00 93.62 111 SER A O 1
ATOM 863 N N . THR A 1 112 ? 3.201 -7.153 -12.449 1.00 91.88 112 THR A N 1
ATOM 864 C CA . THR A 1 112 ? 4.010 -7.592 -11.301 1.00 91.88 112 THR A CA 1
ATOM 865 C C . THR A 1 112 ? 4.380 -6.433 -10.371 1.00 91.88 112 THR A C 1
ATOM 867 O O . THR A 1 112 ? 4.409 -6.607 -9.151 1.00 91.88 112 THR A O 1
ATOM 870 N N . GLU A 1 113 ? 4.597 -5.230 -10.912 1.00 89.94 113 GLU A N 1
ATOM 871 C CA . GLU A 1 113 ? 4.840 -4.020 -10.123 1.00 89.94 113 GLU A CA 1
ATOM 872 C C . GLU A 1 113 ? 3.623 -3.560 -9.322 1.00 89.94 113 GLU A C 1
ATOM 874 O O . GLU A 1 113 ? 3.783 -3.131 -8.174 1.00 89.94 113 GLU A O 1
ATOM 879 N N . VAL A 1 114 ? 2.427 -3.627 -9.913 1.00 92.50 114 VAL A N 1
ATOM 880 C CA . VAL A 1 114 ? 1.176 -3.286 -9.223 1.00 92.50 114 VAL A CA 1
ATOM 881 C C . VAL A 1 114 ? 0.996 -4.225 -8.039 1.00 92.50 114 VAL A C 1
ATOM 883 O O . VAL A 1 114 ? 0.880 -3.757 -6.910 1.00 92.50 114 VAL A O 1
ATOM 886 N N . LEU A 1 115 ? 1.117 -5.535 -8.260 1.00 95.12 115 LEU A N 1
ATOM 887 C CA . LEU A 1 115 ? 0.972 -6.539 -7.204 1.00 95.12 115 LEU A CA 1
ATOM 888 C C . LEU A 1 115 ? 2.016 -6.381 -6.090 1.00 95.12 115 LEU A C 1
ATOM 890 O O . LEU A 1 115 ? 1.691 -6.483 -4.907 1.00 95.12 115 LEU A O 1
ATOM 894 N N . ALA A 1 116 ? 3.276 -6.096 -6.436 1.00 93.38 116 ALA A N 1
ATOM 895 C CA . ALA A 1 116 ? 4.320 -5.825 -5.445 1.00 93.38 116 ALA A CA 1
ATOM 896 C C . ALA A 1 116 ? 4.025 -4.566 -4.610 1.00 93.38 116 ALA A C 1
ATOM 898 O O . ALA A 1 116 ? 4.255 -4.545 -3.395 1.00 93.38 116 ALA A O 1
ATOM 899 N N . THR A 1 117 ? 3.481 -3.526 -5.246 1.00 94.50 117 THR A N 1
ATOM 900 C CA . THR A 1 117 ? 3.065 -2.292 -4.569 1.00 94.50 117 THR A CA 1
ATOM 901 C C . THR A 1 117 ? 1.881 -2.555 -3.643 1.00 94.50 117 THR A C 1
ATOM 903 O O . THR A 1 117 ? 1.952 -2.185 -2.472 1.00 94.50 117 THR A O 1
ATOM 906 N N . SER A 1 118 ? 0.850 -3.263 -4.113 1.00 95.56 118 SER A N 1
ATOM 907 C CA . SER A 1 118 ? -0.309 -3.667 -3.309 1.00 95.56 118 SER A CA 1
ATOM 908 C C . SER A 1 118 ? 0.104 -4.442 -2.062 1.00 95.56 118 SER A C 1
ATOM 910 O O . SER A 1 118 ? -0.294 -4.079 -0.957 1.00 95.56 118 SER A O 1
ATOM 912 N N . ARG A 1 119 ? 0.986 -5.445 -2.201 1.00 96.00 119 ARG A N 1
ATOM 913 C CA . ARG A 1 119 ? 1.525 -6.195 -1.051 1.00 96.00 119 ARG A CA 1
ATOM 914 C C . ARG A 1 119 ? 2.233 -5.283 -0.046 1.00 96.00 119 ARG A C 1
ATOM 916 O O . ARG A 1 119 ? 2.018 -5.405 1.156 1.00 96.00 119 ARG A O 1
ATOM 923 N N . SER A 1 120 ? 3.032 -4.332 -0.531 1.00 96.44 120 SER A N 1
ATOM 924 C CA . SER A 1 120 ? 3.749 -3.373 0.325 1.00 96.44 120 SER A CA 1
ATOM 925 C C . SER A 1 120 ? 2.798 -2.435 1.082 1.00 96.44 120 SER A C 1
ATOM 927 O O . SER A 1 120 ? 3.031 -2.099 2.248 1.00 96.44 120 SER A O 1
ATOM 929 N N . VAL A 1 121 ? 1.713 -2.009 0.429 1.00 97.00 121 VAL A N 1
ATOM 930 C CA . VAL A 1 121 ? 0.666 -1.179 1.039 1.00 97.00 121 VAL A CA 1
ATOM 931 C C . VAL A 1 121 ? -0.110 -1.974 2.090 1.00 97.00 121 VAL A C 1
ATOM 933 O O . VAL A 1 121 ? -0.217 -1.499 3.221 1.00 97.00 121 VAL A O 1
ATOM 936 N N . ARG A 1 122 ? -0.556 -3.199 1.778 1.00 97.44 122 ARG A N 1
ATOM 937 C CA . ARG A 1 122 ? -1.228 -4.095 2.738 1.00 97.44 122 ARG A CA 1
ATOM 938 C C . ARG A 1 122 ? -0.382 -4.329 3.985 1.00 97.44 122 ARG A C 1
ATOM 940 O O . ARG A 1 122 ? -0.844 -4.059 5.092 1.00 97.44 122 ARG A O 1
ATOM 947 N N . ALA A 1 123 ? 0.892 -4.683 3.809 1.00 96.94 123 ALA A N 1
ATOM 948 C CA . ALA A 1 123 ? 1.827 -4.862 4.919 1.00 96.94 123 ALA A CA 1
ATOM 949 C C . ALA A 1 123 ? 1.988 -3.581 5.761 1.00 96.94 123 ALA A C 1
ATOM 951 O O . ALA A 1 123 ? 2.086 -3.636 6.988 1.00 96.94 123 ALA A O 1
ATOM 952 N N . THR A 1 124 ? 1.976 -2.404 5.125 1.00 97.31 124 THR A N 1
ATOM 953 C CA . THR A 1 124 ? 2.026 -1.116 5.835 1.00 97.31 124 THR A CA 1
ATOM 954 C C . THR A 1 124 ? 0.769 -0.873 6.672 1.00 97.31 124 THR A C 1
ATOM 956 O O . THR A 1 124 ? 0.883 -0.383 7.799 1.00 97.31 124 THR A O 1
ATOM 959 N N . ILE A 1 125 ? -0.410 -1.219 6.149 1.00 97.88 125 ILE A N 1
ATOM 960 C CA . ILE A 1 125 ? -1.688 -1.094 6.860 1.00 97.88 125 ILE A CA 1
ATOM 961 C C . ILE A 1 125 ? -1.739 -2.060 8.045 1.00 97.88 125 ILE A C 1
ATOM 963 O O . ILE A 1 125 ? -2.018 -1.636 9.162 1.00 97.88 125 ILE A O 1
ATOM 967 N N . GLU A 1 126 ? -1.392 -3.329 7.850 1.00 97.88 126 GLU A N 1
ATOM 968 C CA . GLU A 1 126 ? -1.350 -4.315 8.937 1.00 97.88 126 GLU A CA 1
ATOM 969 C C . GLU A 1 126 ? -0.349 -3.914 10.025 1.00 97.88 126 GLU A C 1
ATOM 971 O O . GLU A 1 126 ? -0.650 -3.955 11.216 1.00 97.88 126 GLU A O 1
ATOM 976 N N . SER A 1 127 ? 0.826 -3.421 9.629 1.00 96.94 127 SER A N 1
ATOM 977 C CA . SER A 1 127 ? 1.824 -2.890 10.558 1.00 96.94 127 SER A CA 1
ATOM 978 C C . SER A 1 127 ? 1.308 -1.668 11.333 1.00 96.94 127 SER A C 1
ATOM 980 O O . SER A 1 127 ? 1.623 -1.488 12.511 1.00 96.94 127 SER A O 1
ATOM 982 N N . PHE A 1 128 ? 0.492 -0.819 10.701 1.00 97.19 128 PHE A N 1
ATOM 983 C CA . PHE A 1 128 ? -0.201 0.272 11.384 1.00 97.19 128 PHE A CA 1
ATOM 984 C C . PHE A 1 128 ? -1.222 -0.256 12.397 1.00 97.19 128 PHE A C 1
ATOM 986 O O . PHE A 1 128 ? -1.249 0.244 13.523 1.00 97.19 128 PHE A O 1
ATOM 993 N N . VAL A 1 129 ? -2.002 -1.278 12.030 1.00 97.44 129 VAL A N 1
ATOM 994 C CA . VAL A 1 129 ? -2.966 -1.931 12.926 1.00 97.44 129 VAL A CA 1
ATOM 995 C C . VAL A 1 129 ? -2.259 -2.501 14.147 1.00 97.44 129 VAL A C 1
ATOM 997 O O . VAL A 1 129 ? -2.613 -2.122 15.256 1.00 97.44 129 VAL A O 1
ATOM 1000 N N . ARG A 1 130 ? -1.193 -3.291 13.972 1.00 96.88 130 ARG A N 1
ATOM 1001 C CA . ARG A 1 130 ? -0.425 -3.854 15.097 1.00 96.88 130 ARG A CA 1
ATOM 1002 C C . ARG A 1 130 ? 0.076 -2.791 16.074 1.00 96.88 130 ARG A C 1
ATOM 1004 O O . ARG A 1 130 ? 0.040 -3.003 17.278 1.00 96.88 130 ARG A O 1
ATOM 1011 N N . ARG A 1 131 ? 0.520 -1.632 15.571 1.00 96.00 131 ARG A N 1
ATOM 1012 C CA . ARG A 1 131 ? 1.044 -0.544 16.417 1.00 96.00 131 ARG A CA 1
ATOM 1013 C C . ARG A 1 131 ? -0.029 0.296 17.106 1.00 96.00 131 ARG A C 1
ATOM 1015 O O . ARG A 1 131 ? 0.219 0.806 18.191 1.00 96.00 131 ARG A O 1
ATOM 1022 N N . ARG A 1 132 ? -1.161 0.560 16.446 1.00 95.56 132 ARG A N 1
ATOM 1023 C CA . ARG A 1 132 ? -2.173 1.530 16.921 1.00 95.56 132 ARG A CA 1
ATOM 1024 C C . ARG A 1 132 ? -3.419 0.879 17.502 1.00 95.56 132 ARG A C 1
ATOM 1026 O O . ARG A 1 132 ? -4.117 1.516 18.282 1.00 95.56 132 ARG A O 1
ATOM 1033 N N . LEU A 1 133 ? -3.685 -0.362 17.117 1.00 95.50 133 LEU A N 1
ATOM 1034 C CA . LEU A 1 133 ? -4.795 -1.179 17.581 1.00 95.50 133 LEU A CA 1
ATOM 1035 C C . LEU A 1 133 ? -4.262 -2.583 17.932 1.00 95.50 133 LEU A C 1
ATOM 1037 O O . LEU A 1 133 ? -4.597 -3.534 17.226 1.00 95.50 133 LEU A O 1
ATOM 1041 N N . PRO A 1 134 ? -3.394 -2.737 18.952 1.00 95.44 134 PRO A N 1
ATOM 1042 C CA . PRO A 1 134 ? -2.915 -4.055 19.380 1.00 95.44 134 PRO A CA 1
ATOM 1043 C C . PRO A 1 134 ? -4.076 -4.997 19.719 1.00 95.44 134 PRO A C 1
ATOM 1045 O O . PRO A 1 134 ? -5.143 -4.527 20.115 1.00 95.44 134 PRO A O 1
ATOM 1048 N N . GLN A 1 135 ? -3.865 -6.308 19.579 1.00 92.88 135 GLN A N 1
ATOM 1049 C CA . GLN A 1 135 ? -4.908 -7.321 19.781 1.00 92.88 135 GLN A CA 1
ATOM 1050 C C . GLN A 1 135 ? -5.552 -7.237 21.173 1.00 92.88 135 GLN A C 1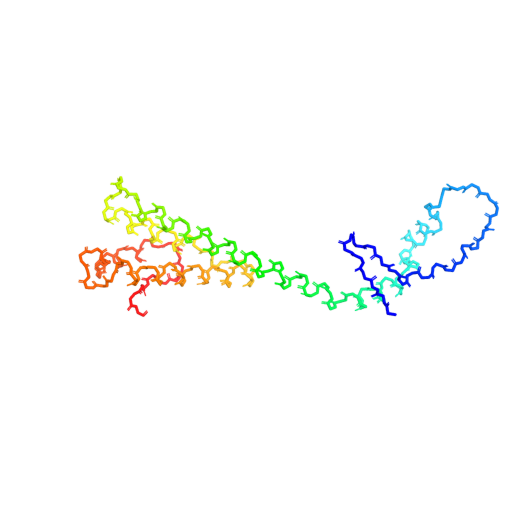
ATOM 1052 O O . GLN A 1 135 ? -6.772 -7.299 21.282 1.00 92.88 135 GLN A O 1
ATOM 1057 N N . ASP A 1 136 ? -4.748 -6.984 22.207 1.00 90.12 136 ASP A N 1
ATOM 1058 C CA . ASP A 1 136 ? -5.205 -6.941 23.604 1.00 90.12 136 ASP A CA 1
ATOM 1059 C C . ASP A 1 136 ? -5.709 -5.551 24.038 1.00 90.12 136 ASP A C 1
ATOM 1061 O O . ASP A 1 136 ? -5.931 -5.281 25.217 1.00 90.12 136 ASP A O 1
ATOM 1065 N N . SER A 1 137 ? -5.871 -4.625 23.089 1.00 92.69 137 SER A N 1
ATOM 1066 C CA . SER A 1 137 ? -6.380 -3.281 23.356 1.00 92.69 137 SER A CA 1
ATOM 1067 C C . SER A 1 137 ? -7.896 -3.215 23.148 1.00 92.69 137 SER A C 1
ATOM 1069 O O . SER A 1 137 ? -8.393 -3.778 22.173 1.00 92.69 137 SER A O 1
ATOM 1071 N N . PRO A 1 138 ? -8.639 -2.394 23.919 1.00 90.31 138 PRO A N 1
ATOM 1072 C CA . PRO A 1 138 ? -10.044 -2.078 23.627 1.00 90.31 138 PRO A CA 1
ATOM 1073 C C . PRO A 1 138 ? -10.275 -1.496 22.220 1.00 90.31 138 PRO A C 1
ATOM 1075 O O . PRO A 1 138 ? -11.390 -1.500 21.697 1.00 90.31 138 PRO A O 1
ATOM 1078 N N . LEU A 1 139 ? -9.221 -0.952 21.604 1.00 91.12 139 LEU A N 1
ATOM 1079 C CA . LEU A 1 139 ? -9.263 -0.424 20.245 1.00 91.12 139 LEU A CA 1
ATOM 1080 C C . LEU A 1 139 ? -8.994 -1.496 19.180 1.00 91.12 139 LEU A C 1
ATOM 1082 O O . LEU A 1 139 ? -9.320 -1.244 18.020 1.00 91.12 139 LEU A O 1
ATOM 1086 N N . GLY A 1 140 ? -8.437 -2.651 19.554 1.00 95.19 140 GLY A N 1
ATOM 1087 C CA . GLY A 1 140 ? -8.112 -3.780 18.682 1.00 95.19 140 GLY A CA 1
ATOM 1088 C C . GLY A 1 140 ? -9.313 -4.344 17.922 1.00 95.19 140 GLY A C 1
ATOM 1089 O O . GLY A 1 140 ? -10.471 -4.082 18.257 1.00 95.19 140 GLY A O 1
ATOM 1090 N N . TYR A 1 141 ? -9.033 -5.105 16.863 1.00 97.19 141 TYR A N 1
ATOM 1091 C CA . TYR A 1 141 ? -10.046 -5.930 16.210 1.00 97.19 141 TYR A CA 1
ATOM 1092 C C . TYR A 1 141 ? -10.290 -7.175 17.060 1.00 97.19 141 TYR A C 1
ATOM 1094 O O . TYR A 1 141 ? -9.344 -7.881 17.407 1.00 97.19 141 TYR A O 1
ATOM 1102 N N . THR A 1 142 ? -11.554 -7.470 17.354 1.00 95.75 142 THR A N 1
ATOM 1103 C CA . THR A 1 142 ? -11.910 -8.731 18.013 1.00 95.75 142 THR A CA 1
ATOM 1104 C C . THR A 1 142 ? -11.886 -9.891 17.011 1.00 95.75 142 THR A C 1
ATOM 1106 O O . THR A 1 142 ? -12.030 -9.655 15.805 1.00 95.75 142 THR A O 1
ATOM 1109 N N . PRO A 1 143 ? -11.751 -11.149 17.469 1.00 95.69 143 PRO A N 1
ATOM 1110 C CA . PRO A 1 143 ? -11.851 -12.319 16.594 1.00 95.69 143 PRO A CA 1
ATOM 1111 C C . PRO A 1 143 ? -13.148 -12.337 15.767 1.00 95.69 143 PRO A C 1
ATOM 1113 O O . PRO A 1 143 ? -13.093 -12.431 14.542 1.00 95.69 143 PRO A O 1
ATOM 1116 N N . ASP A 1 144 ? -14.298 -12.103 16.407 1.00 96.06 144 ASP A N 1
ATOM 1117 C CA . ASP A 1 144 ? -15.603 -12.059 15.730 1.00 96.06 144 ASP A CA 1
ATOM 1118 C C . ASP A 1 144 ? -15.693 -10.946 14.678 1.00 96.06 144 ASP A C 1
ATOM 1120 O O . ASP A 1 144 ? -16.340 -11.091 13.636 1.00 96.06 144 ASP A O 1
ATOM 1124 N N . GLU A 1 145 ? -15.055 -9.802 14.945 1.00 96.62 145 GLU A N 1
ATOM 1125 C CA . GLU A 1 145 ? -14.974 -8.702 13.991 1.00 96.62 145 GLU A CA 1
ATOM 1126 C C . GLU A 1 145 ? -14.104 -9.075 12.791 1.00 96.62 145 GLU A C 1
ATOM 1128 O O . GLU A 1 145 ? -14.532 -8.850 11.660 1.00 96.62 145 GLU A O 1
ATOM 1133 N N . LEU A 1 146 ? -12.935 -9.685 13.007 1.00 97.50 146 LEU A N 1
ATOM 1134 C CA . LEU A 1 146 ? -12.075 -10.157 11.920 1.00 97.50 146 LEU A CA 1
ATOM 1135 C C . LEU A 1 146 ? -12.773 -11.211 11.064 1.00 97.50 146 LEU A C 1
ATOM 1137 O O . LEU A 1 146 ? -12.666 -11.157 9.840 1.00 97.50 146 LEU A O 1
ATOM 1141 N N . ASP A 1 147 ? -13.509 -12.137 11.670 1.00 97.56 147 ASP A N 1
ATOM 1142 C CA . ASP A 1 147 ? -14.251 -13.149 10.923 1.00 97.56 147 ASP A CA 1
ATOM 1143 C C . ASP A 1 147 ? -15.398 -12.533 10.122 1.00 97.56 147 ASP A C 1
ATOM 1145 O O . ASP A 1 147 ? -15.586 -12.870 8.952 1.00 97.56 147 ASP A O 1
ATOM 1149 N N . ARG A 1 148 ? -16.133 -11.574 10.699 1.00 97.62 148 ARG A N 1
ATOM 1150 C CA . ARG A 1 148 ? -17.174 -10.835 9.972 1.00 97.62 148 ARG A CA 1
ATOM 1151 C C . ARG A 1 148 ? -16.598 -10.065 8.783 1.00 97.62 148 ARG A C 1
ATOM 1153 O O . ARG A 1 148 ? -17.160 -10.153 7.696 1.00 97.62 148 ARG A O 1
ATOM 1160 N N . LEU A 1 149 ? -15.500 -9.334 8.979 1.00 97.69 149 LEU A N 1
ATOM 1161 C CA . LEU A 1 149 ? -14.849 -8.564 7.914 1.00 97.69 149 LEU A CA 1
ATOM 1162 C C . LEU A 1 149 ? -14.315 -9.487 6.815 1.00 97.69 149 LEU A C 1
ATOM 1164 O O . LEU A 1 149 ? -14.583 -9.266 5.640 1.00 97.69 149 LEU A O 1
ATOM 1168 N N . ASN A 1 150 ? -13.640 -10.576 7.191 1.00 98.06 150 ASN A N 1
ATOM 1169 C CA . ASN A 1 150 ? -13.114 -11.534 6.226 1.00 98.06 150 ASN A CA 1
ATOM 1170 C C . ASN A 1 150 ? -14.211 -12.270 5.451 1.00 98.06 150 ASN A C 1
ATOM 1172 O O . ASN A 1 150 ? -13.967 -12.639 4.309 1.00 98.06 150 ASN A O 1
ATOM 1176 N N . ARG A 1 151 ? -15.405 -12.493 6.012 1.00 97.38 151 ARG A N 1
ATOM 1177 C CA . ARG A 1 151 ? -16.527 -13.069 5.247 1.00 97.38 151 ARG A CA 1
ATOM 1178 C C . ARG A 1 151 ? -17.058 -12.130 4.161 1.00 97.38 151 ARG A C 1
ATOM 1180 O O . ARG A 1 151 ? -17.544 -12.620 3.152 1.00 97.38 151 ARG A O 1
ATOM 1187 N N . GLY A 1 152 ? -16.978 -10.817 4.374 1.00 95.25 152 GLY A N 1
ATOM 1188 C CA . GLY A 1 152 ? -17.474 -9.798 3.441 1.00 95.25 152 GLY A CA 1
ATOM 1189 C C . GLY A 1 152 ? -16.399 -9.154 2.564 1.00 95.25 152 GLY A C 1
ATOM 1190 O O . GLY A 1 152 ? -16.677 -8.137 1.937 1.00 95.25 152 GLY A O 1
ATOM 1191 N N . ARG A 1 153 ? -15.174 -9.688 2.571 1.00 96.94 153 ARG A N 1
ATOM 1192 C CA . ARG A 1 153 ? -14.044 -9.131 1.823 1.00 96.94 153 ARG A CA 1
ATOM 1193 C C . ARG A 1 153 ? -14.225 -9.331 0.320 1.00 96.94 153 ARG A C 1
ATOM 1195 O O . ARG A 1 153 ? -14.735 -10.366 -0.106 1.00 96.94 153 ARG A O 1
ATOM 1202 N N . SER A 1 154 ? -13.758 -8.368 -0.462 1.00 96.00 154 SER A N 1
ATOM 1203 C CA . SER A 1 154 ? -13.626 -8.528 -1.911 1.00 96.00 154 SER A CA 1
ATOM 1204 C C . SER A 1 154 ? -12.282 -9.152 -2.307 1.00 96.00 154 SER A C 1
ATOM 1206 O O . SER A 1 154 ? -12.202 -9.795 -3.349 1.00 96.00 154 SER A O 1
ATOM 1208 N N . SER A 1 155 ? -11.258 -9.034 -1.455 1.00 95.12 155 SER A N 1
ATOM 1209 C CA . SER A 1 155 ? -9.937 -9.642 -1.652 1.00 95.12 155 SER A CA 1
ATOM 1210 C C . SER A 1 155 ? -9.940 -11.167 -1.529 1.00 95.12 155 SER A C 1
ATOM 1212 O O . SER A 1 155 ? -10.492 -11.738 -0.587 1.00 95.12 155 SER A O 1
ATOM 1214 N N . GLU A 1 156 ? -9.177 -11.847 -2.375 1.00 95.50 156 GLU A N 1
ATOM 1215 C CA . GLU A 1 156 ? -8.811 -13.250 -2.196 1.00 95.50 156 GLU A CA 1
ATOM 1216 C C . GLU A 1 156 ? -7.992 -13.442 -0.912 1.00 95.50 156 GLU A C 1
ATOM 1218 O O . GLU A 1 156 ? -8.255 -14.362 -0.123 1.00 95.50 156 GLU A O 1
ATOM 1223 N N . ALA A 1 157 ? -7.042 -12.532 -0.654 1.00 94.75 157 ALA A N 1
ATOM 1224 C CA . ALA A 1 157 ? -6.225 -12.557 0.553 1.00 94.75 157 ALA A CA 1
ATOM 1225 C C . ALA A 1 157 ? -7.079 -12.437 1.826 1.00 94.75 157 ALA A C 1
ATOM 1227 O O . ALA A 1 157 ? -8.104 -11.758 1.857 1.00 94.75 157 ALA A O 1
ATOM 1228 N N . ARG A 1 158 ? -6.624 -13.060 2.919 1.00 96.56 158 ARG A N 1
ATOM 1229 C CA . ARG A 1 158 ? -7.261 -12.942 4.239 1.00 96.56 158 ARG A CA 1
ATOM 1230 C C . ARG A 1 158 ? -6.644 -11.794 5.035 1.00 96.56 158 ARG A C 1
ATOM 1232 O O . ARG A 1 158 ? -5.426 -11.737 5.186 1.00 96.56 158 ARG A O 1
ATOM 1239 N N . PHE A 1 159 ? -7.478 -10.936 5.616 1.00 97.88 159 PHE A N 1
ATOM 1240 C CA . PHE A 1 159 ? -7.037 -9.904 6.547 1.00 97.88 159 PHE A CA 1
ATOM 1241 C C . PHE A 1 159 ? -6.744 -10.524 7.914 1.00 97.88 159 PHE A C 1
ATOM 1243 O O . PHE A 1 159 ? -7.655 -10.955 8.625 1.00 97.88 159 PHE A O 1
ATOM 1250 N N . SER A 1 160 ? -5.465 -10.582 8.283 1.00 96.38 160 SER A N 1
ATOM 1251 C CA . SER A 1 160 ? -5.003 -11.197 9.532 1.00 96.38 160 SER A CA 1
ATOM 1252 C C . SER A 1 160 ? -3.907 -10.349 10.191 1.00 96.38 160 SER A C 1
ATOM 1254 O O . SER A 1 160 ? -2.757 -10.777 10.255 1.00 96.38 160 SER A O 1
ATOM 1256 N N . PRO A 1 161 ? -4.227 -9.139 10.690 1.00 96.31 161 PRO A N 1
ATOM 1257 C CA . PRO A 1 161 ? -3.218 -8.161 11.101 1.00 96.31 161 PRO A CA 1
ATOM 1258 C C . PRO A 1 161 ? -2.351 -8.594 12.294 1.00 96.31 161 PRO A C 1
ATOM 1260 O O . PRO A 1 161 ? -1.276 -8.023 12.469 1.00 96.31 161 PRO A O 1
ATOM 1263 N N . TYR A 1 162 ? -2.790 -9.566 13.100 1.00 96.06 162 TYR A N 1
ATOM 1264 C CA . TYR A 1 162 ? -2.109 -10.016 14.325 1.00 96.06 162 TYR A CA 1
ATOM 1265 C C . TYR A 1 162 ? -1.330 -11.330 14.190 1.00 96.06 162 TYR A C 1
ATOM 1267 O O . TYR A 1 162 ? -0.776 -11.795 15.180 1.00 96.06 162 TYR A O 1
ATOM 1275 N N . ARG A 1 163 ? -1.300 -11.928 12.995 1.00 86.12 163 ARG A N 1
ATOM 1276 C CA . ARG A 1 163 ? -0.493 -13.121 12.717 1.00 86.12 163 ARG A CA 1
ATOM 1277 C C . ARG A 1 163 ? 0.883 -12.731 12.180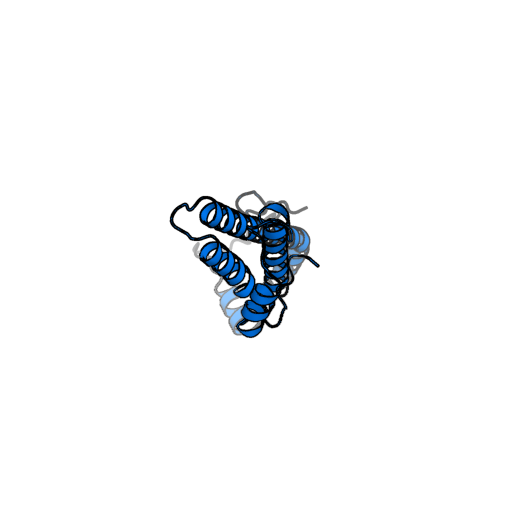 1.00 86.12 163 ARG A C 1
ATOM 1279 O O . ARG A 1 163 ? 0.982 -11.656 11.543 1.00 86.12 163 ARG A O 1
#

pLDDT: mean 83.12, std 18.74, range [40.09, 98.06]